Protein AF-A0A4R5KP83-F1 (afdb_monomer_lite)

Radius of gyration: 13.76 Å; chains: 1; bounding box: 24×42×23 Å

Secondary structure (DSSP, 8-state):
-PPPPEEESSS--EE---HHHHHHHHHH--S-TTSPPPEE-TTSPEEEESEEE-TTS-EEEHHHHHHHHHHHHHHHHT-

Sequence (79 aa):
MKPKPLILLTCSESEKIPLSVVRDLDRMDDGDPEVPPQFACACGGAMYPEYYKGVHGYEYRIEDRLIKKEVAEDTRVEQ

Foldseek 3Di:
DQFAWWAFPVDRDTHRDDPVVQQVVLVVDPDDNLDGDWDADPVGTITDGCWDQHPVGHIDHVVVVVVVVVVVVVVVVVD

Structure (mmCIF, N/CA/C/O backbone):
data_AF-A0A4R5KP83-F1
#
_entry.id   AF-A0A4R5KP83-F1
#
loop_
_atom_site.group_PDB
_atom_site.id
_atom_site.type_symbol
_atom_site.label_atom_id
_atom_site.label_alt_id
_atom_site.label_comp_id
_atom_site.label_asym_id
_atom_site.label_entity_id
_atom_site.label_seq_id
_atom_site.pdbx_PDB_ins_code
_atom_site.Cartn_x
_atom_site.Cartn_y
_atom_site.Cartn_z
_atom_site.occupancy
_atom_site.B_iso_or_equiv
_atom_site.auth_seq_id
_atom_site.auth_comp_id
_atom_site.auth_asym_id
_atom_site.auth_atom_id
_atom_site.pdbx_PDB_model_num
ATOM 1 N N . MET A 1 1 ? -6.387 -16.715 7.490 1.00 45.78 1 MET A N 1
ATOM 2 C CA . MET A 1 1 ? -6.630 -15.277 7.749 1.00 45.78 1 MET A CA 1
ATOM 3 C C . MET A 1 1 ? -7.746 -14.802 6.837 1.00 45.78 1 MET A C 1
ATOM 5 O O . MET A 1 1 ? -7.740 -15.176 5.672 1.00 45.78 1 MET A O 1
ATOM 9 N N . LYS A 1 2 ? -8.718 -14.045 7.355 1.00 49.69 2 LYS A N 1
ATOM 10 C CA . LYS A 1 2 ? -9.709 -13.361 6.508 1.00 49.69 2 LYS A CA 1
ATOM 11 C C . LYS A 1 2 ? -9.014 -12.170 5.824 1.00 49.69 2 LYS A C 1
ATOM 13 O O . LYS A 1 2 ? -8.174 -11.557 6.486 1.00 49.69 2 LYS A O 1
ATOM 18 N N . PRO A 1 3 ? -9.308 -11.855 4.550 1.00 57.31 3 PRO A N 1
ATOM 19 C CA . PRO A 1 3 ? -8.761 -10.660 3.913 1.00 57.31 3 PRO A CA 1
ATOM 20 C C . PRO A 1 3 ? -9.237 -9.425 4.684 1.00 57.31 3 PRO A C 1
ATOM 22 O O . PRO A 1 3 ? -10.434 -9.283 4.946 1.00 57.31 3 PRO A O 1
ATOM 25 N N . LYS A 1 4 ? -8.296 -8.575 5.101 1.00 65.31 4 LYS A N 1
ATOM 26 C CA . LYS A 1 4 ? -8.613 -7.265 5.672 1.00 65.31 4 LYS A CA 1
ATOM 27 C C . LYS A 1 4 ? -8.961 -6.293 4.536 1.00 65.31 4 LYS A C 1
ATOM 29 O O . LYS A 1 4 ? -8.358 -6.407 3.469 1.00 65.31 4 LYS A O 1
ATOM 34 N N . PRO A 1 5 ? -9.931 -5.386 4.734 1.00 69.31 5 PRO A N 1
ATOM 35 C CA . PRO A 1 5 ? -10.290 -4.401 3.720 1.00 69.31 5 PRO A CA 1
ATOM 36 C C . PRO A 1 5 ? -9.140 -3.412 3.486 1.00 69.31 5 PRO A C 1
ATOM 38 O O . PRO A 1 5 ? -8.338 -3.160 4.389 1.00 69.31 5 PRO A O 1
ATOM 41 N N . LEU A 1 6 ? -9.069 -2.849 2.278 1.00 75.19 6 LEU A N 1
ATOM 42 C CA . LEU A 1 6 ? -8.257 -1.661 2.034 1.00 75.19 6 LEU A CA 1
ATOM 43 C C . LEU A 1 6 ? -9.043 -0.433 2.472 1.00 75.19 6 LEU A C 1
ATOM 45 O O . LEU A 1 6 ? -10.263 -0.379 2.308 1.00 75.19 6 LEU A O 1
ATOM 49 N N . ILE A 1 7 ? -8.333 0.546 3.015 1.00 74.94 7 ILE A N 1
ATOM 50 C CA . ILE A 1 7 ? -8.905 1.770 3.567 1.00 74.94 7 ILE A CA 1
ATOM 51 C C . ILE A 1 7 ? -8.263 2.958 2.859 1.00 74.94 7 ILE A C 1
ATOM 53 O O . ILE A 1 7 ? -7.051 2.978 2.608 1.00 74.94 7 ILE A O 1
ATOM 57 N N . LEU A 1 8 ? -9.080 3.953 2.522 1.00 75.12 8 LEU A N 1
ATOM 58 C CA . LEU A 1 8 ? -8.578 5.254 2.116 1.00 75.12 8 LEU A CA 1
ATOM 59 C C . LEU A 1 8 ? -8.367 6.145 3.346 1.00 75.12 8 LEU A C 1
ATOM 61 O O . LEU A 1 8 ? -9.164 6.154 4.272 1.00 75.12 8 LEU A O 1
ATOM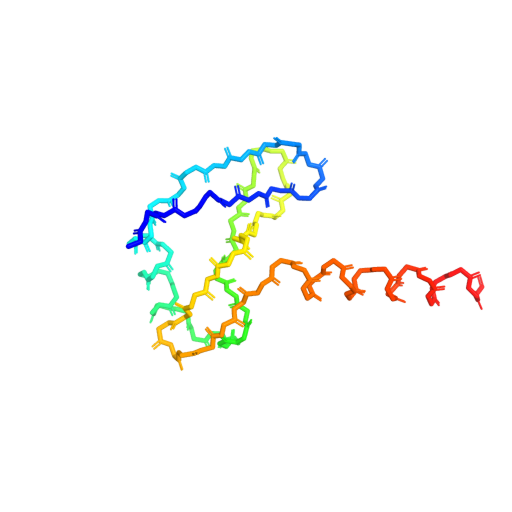 65 N N . LEU A 1 9 ? -7.292 6.932 3.350 1.00 69.81 9 LEU A N 1
ATOM 66 C CA . LEU A 1 9 ? -7.012 7.870 4.446 1.00 69.81 9 LEU A CA 1
ATOM 67 C C . LEU A 1 9 ? -7.806 9.184 4.344 1.00 69.81 9 LEU A C 1
ATOM 69 O O . LEU A 1 9 ? -7.952 9.890 5.332 1.00 69.81 9 LEU A O 1
ATOM 73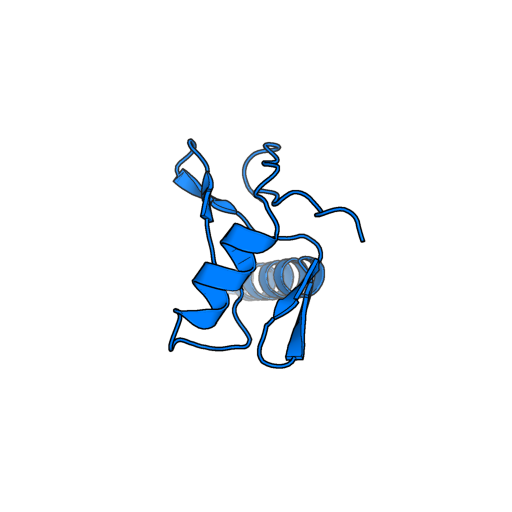 N N . THR A 1 10 ? -8.267 9.543 3.144 1.00 70.00 10 THR A N 1
ATOM 74 C CA . THR A 1 10 ? -8.948 10.814 2.845 1.00 70.00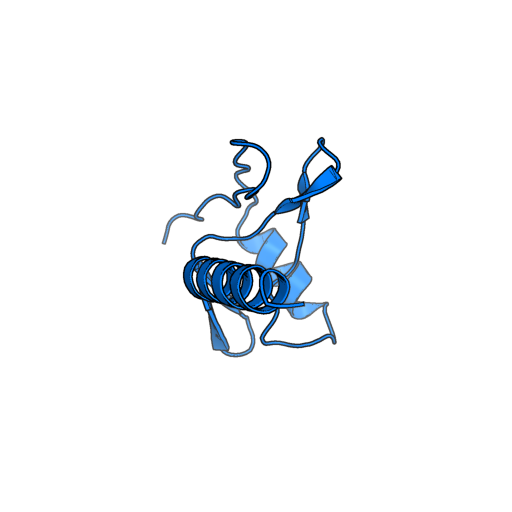 10 THR A CA 1
ATOM 75 C C . THR A 1 10 ? -10.468 10.699 2.755 1.00 70.00 10 THR A C 1
ATOM 77 O O . THR A 1 10 ? -11.154 11.703 2.910 1.00 70.00 10 THR A O 1
ATOM 80 N N . CYS A 1 11 ? -11.013 9.508 2.509 1.00 70.50 11 CYS A N 1
ATOM 81 C CA . CYS A 1 11 ? -12.439 9.234 2.655 1.00 70.50 11 CYS A CA 1
ATOM 82 C C . CYS A 1 11 ? -12.602 8.002 3.544 1.00 70.50 11 CYS A C 1
ATOM 84 O O . CYS A 1 11 ? -11.769 7.104 3.505 1.00 70.50 11 CYS A O 1
ATOM 86 N N . SER A 1 12 ? -13.670 7.936 4.334 1.00 69.88 12 SER A N 1
ATOM 87 C CA . SER A 1 12 ? -13.926 6.804 5.237 1.00 69.88 12 SER A CA 1
ATOM 88 C C . SER A 1 12 ? -14.433 5.547 4.512 1.00 69.88 12 SER A C 1
ATOM 90 O O . SER A 1 12 ? -15.091 4.708 5.124 1.00 69.88 12 SER A O 1
ATOM 92 N N . GLU A 1 13 ? -14.164 5.421 3.210 1.00 75.19 13 GLU A N 1
ATOM 93 C CA . GLU A 1 13 ? -14.553 4.256 2.424 1.00 75.19 13 GLU A CA 1
ATOM 94 C C . GLU A 1 13 ? -13.551 3.124 2.631 1.00 75.19 13 GLU A C 1
ATOM 96 O O . GLU A 1 13 ? -12.328 3.312 2.662 1.00 75.19 13 GLU A O 1
ATOM 101 N N . SER A 1 14 ? -14.097 1.918 2.745 1.00 79.44 14 SER A N 1
ATOM 102 C CA . SER A 1 14 ? -13.316 0.693 2.813 1.00 79.44 14 SER A CA 1
ATOM 103 C C . SER A 1 14 ? -13.825 -0.281 1.767 1.00 79.44 14 SER A C 1
ATOM 105 O O . SER A 1 14 ? -15.034 -0.461 1.608 1.00 79.44 14 SER A O 1
ATOM 107 N N . GLU A 1 15 ? -12.904 -0.928 1.063 1.00 79.25 15 GLU A N 1
ATOM 108 C CA . GLU A 1 15 ? -13.248 -1.885 0.022 1.00 79.25 15 GLU A CA 1
ATOM 109 C C . GLU A 1 15 ? -12.664 -3.255 0.346 1.00 79.25 15 GLU A C 1
ATOM 111 O O . GLU A 1 15 ? -11.505 -3.414 0.744 1.00 79.25 15 GLU A O 1
ATOM 116 N N . LYS A 1 16 ? -13.500 -4.280 0.182 1.00 82.94 16 LYS A N 1
ATOM 117 C CA . LYS A 1 16 ? -13.105 -5.673 0.374 1.00 82.94 16 LYS A CA 1
ATOM 118 C C . LYS A 1 16 ? -12.518 -6.209 -0.922 1.00 82.94 16 LYS A C 1
ATOM 120 O O . LYS A 1 16 ? -13.175 -6.958 -1.640 1.00 82.94 16 LYS A O 1
ATOM 125 N N . ILE A 1 17 ? -11.272 -5.848 -1.195 1.00 83.44 17 ILE A N 1
ATOM 126 C CA . ILE A 1 17 ? -10.544 -6.413 -2.330 1.00 83.44 17 ILE A CA 1
ATOM 127 C C . ILE A 1 17 ? -10.086 -7.833 -1.964 1.00 83.44 17 ILE A C 1
ATOM 129 O O . ILE A 1 17 ? -9.507 -8.040 -0.890 1.00 83.44 17 ILE A O 1
ATOM 133 N N . PRO A 1 18 ? -10.347 -8.843 -2.812 1.00 87.12 18 PRO A N 1
ATOM 134 C CA . PRO A 1 18 ? -9.884 -10.199 -2.556 1.00 87.12 18 PRO A CA 1
ATOM 135 C C . PRO A 1 18 ? -8.357 -10.261 -2.450 1.00 87.12 18 PRO A C 1
ATOM 137 O O . PRO A 1 18 ? -7.643 -9.735 -3.300 1.00 87.12 18 PRO A O 1
ATOM 140 N N . LEU A 1 19 ? -7.846 -10.987 -1.451 1.00 85.50 19 LEU A N 1
ATOM 141 C CA . LEU A 1 19 ? -6.400 -11.156 -1.257 1.00 85.50 19 LEU A CA 1
ATOM 142 C C . LEU A 1 19 ? -5.707 -11.768 -2.484 1.00 85.50 19 LEU A C 1
ATOM 144 O O . LEU A 1 19 ? -4.549 -11.459 -2.736 1.00 85.50 19 LEU A O 1
ATOM 148 N N . SER A 1 20 ? -6.393 -12.627 -3.244 1.00 89.12 20 SER A N 1
ATOM 149 C CA . SER A 1 20 ? -5.849 -13.193 -4.484 1.00 89.12 20 SER A CA 1
ATOM 150 C C . SER A 1 20 ? -5.511 -12.107 -5.502 1.00 89.12 20 SER A C 1
ATOM 152 O O . SER A 1 20 ? -4.414 -12.122 -6.036 1.00 89.12 20 SER A O 1
ATOM 154 N N . VAL A 1 21 ? -6.395 -11.120 -5.681 1.00 89.38 21 VAL A N 1
ATOM 155 C CA . VAL A 1 21 ? -6.175 -9.989 -6.595 1.00 89.38 21 VAL A CA 1
ATOM 156 C C . VAL A 1 21 ? -4.952 -9.185 -6.162 1.00 89.38 21 VAL A C 1
ATOM 158 O O . VAL A 1 21 ? -4.087 -8.905 -6.983 1.00 89.38 21 VAL A O 1
ATOM 161 N N . VAL A 1 22 ? -4.837 -8.876 -4.865 1.00 89.00 22 VAL A N 1
ATOM 162 C CA . VAL A 1 22 ? -3.671 -8.155 -4.325 1.00 89.00 22 VAL A CA 1
ATOM 163 C C . VAL A 1 22 ? -2.377 -8.935 -4.582 1.00 89.00 22 VAL A C 1
ATOM 165 O O . VAL A 1 22 ? -1.399 -8.360 -5.040 1.00 89.00 22 VAL A O 1
ATOM 168 N N . ARG A 1 23 ? -2.373 -10.251 -4.343 1.00 90.19 23 ARG A N 1
ATOM 169 C CA . ARG A 1 23 ? -1.181 -11.095 -4.531 1.00 90.19 23 ARG A CA 1
ATOM 170 C C . ARG A 1 23 ? -0.798 -11.306 -5.989 1.00 90.19 23 ARG A C 1
ATOM 172 O O . ARG A 1 23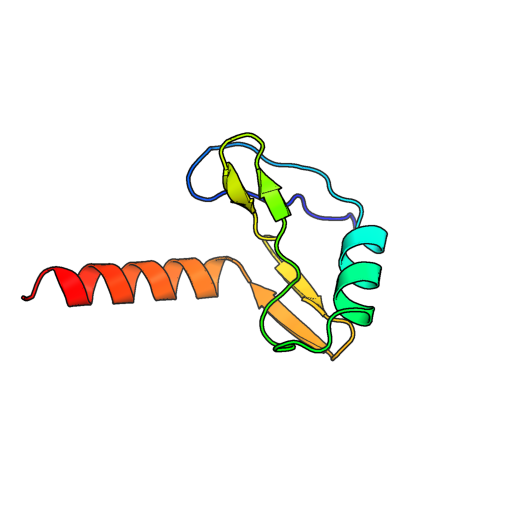 ? 0.381 -11.491 -6.275 1.00 90.19 23 ARG A O 1
ATOM 179 N N . ASP A 1 24 ? -1.774 -11.362 -6.885 1.00 92.69 24 ASP A N 1
ATOM 180 C CA . ASP A 1 24 ? -1.503 -11.524 -8.310 1.00 92.69 24 ASP A CA 1
ATOM 181 C C . ASP A 1 24 ? -0.905 -10.240 -8.889 1.00 92.69 24 ASP A C 1
ATOM 183 O O . ASP A 1 24 ? 0.060 -10.328 -9.642 1.00 92.69 24 ASP A O 1
ATOM 187 N N . LEU A 1 25 ? -1.385 -9.068 -8.452 1.00 91.50 25 LEU A N 1
ATOM 188 C CA . LEU A 1 25 ? -0.773 -7.780 -8.786 1.00 91.50 25 LEU A CA 1
ATOM 189 C C . LEU A 1 25 ? 0.645 -7.654 -8.217 1.00 91.50 25 LEU A C 1
ATOM 191 O O . LEU A 1 25 ? 1.547 -7.304 -8.960 1.00 91.50 25 LEU A O 1
ATOM 195 N N . ASP A 1 26 ? 0.859 -8.019 -6.952 1.00 91.62 26 ASP A N 1
ATOM 196 C CA . ASP A 1 26 ? 2.183 -8.019 -6.305 1.00 91.62 26 ASP A CA 1
ATOM 197 C C . ASP A 1 26 ? 3.190 -8.940 -7.018 1.00 91.62 26 ASP A C 1
ATOM 199 O O . ASP A 1 26 ? 4.362 -8.625 -7.133 1.00 91.62 26 ASP A O 1
ATOM 203 N N . ARG A 1 27 ? 2.740 -10.079 -7.562 1.00 92.31 27 ARG A N 1
ATOM 204 C CA . ARG A 1 27 ? 3.609 -10.980 -8.342 1.00 92.31 27 ARG A CA 1
ATOM 205 C C . ARG A 1 27 ? 3.960 -10.421 -9.724 1.00 92.31 27 ARG A C 1
ATOM 207 O O . ARG A 1 27 ? 4.956 -10.837 -10.307 1.00 92.31 27 ARG A O 1
ATOM 214 N N . MET A 1 28 ? 3.087 -9.592 -10.282 1.00 92.00 28 MET A N 1
ATOM 215 C CA . MET A 1 28 ? 3.259 -8.994 -11.604 1.00 92.00 28 MET A CA 1
ATOM 216 C C . MET A 1 28 ? 3.982 -7.646 -11.560 1.00 92.00 28 MET A C 1
ATOM 218 O O . MET A 1 28 ? 4.323 -7.122 -12.618 1.00 92.00 28 MET A O 1
ATOM 222 N N . ASP A 1 29 ? 4.154 -7.071 -10.372 1.00 87.94 29 ASP A N 1
ATOM 223 C CA . ASP A 1 29 ? 4.811 -5.789 -10.178 1.00 87.94 29 ASP A CA 1
ATOM 224 C C . ASP A 1 29 ? 6.323 -5.994 -10.026 1.00 87.94 29 ASP A C 1
ATOM 226 O O . ASP A 1 29 ? 6.789 -6.593 -9.061 1.00 87.94 29 ASP A O 1
ATOM 230 N N . ASP A 1 30 ? 7.091 -5.482 -10.988 1.00 88.44 30 ASP A N 1
ATOM 231 C CA . ASP A 1 30 ? 8.560 -5.442 -10.934 1.00 88.44 30 ASP A CA 1
ATOM 232 C C . ASP A 1 30 ? 9.078 -4.172 -10.210 1.00 88.44 30 ASP A C 1
ATOM 234 O O . ASP A 1 30 ? 10.249 -3.804 -10.332 1.00 88.44 30 ASP A O 1
ATOM 238 N N . GLY A 1 31 ? 8.192 -3.452 -9.510 1.00 88.75 31 GLY A N 1
ATOM 239 C CA . GLY A 1 31 ? 8.483 -2.246 -8.739 1.00 88.75 31 GLY A CA 1
ATOM 240 C C . GLY A 1 31 ? 9.193 -2.485 -7.400 1.00 88.75 31 GLY A C 1
ATOM 241 O O . GLY A 1 31 ? 9.887 -3.477 -7.184 1.00 88.75 31 GLY A O 1
ATOM 242 N N . ASP A 1 32 ? 9.053 -1.517 -6.489 1.00 87.88 32 ASP A N 1
ATOM 243 C CA . ASP A 1 32 ? 9.630 -1.586 -5.142 1.00 87.88 32 ASP A CA 1
ATOM 244 C C . ASP A 1 32 ? 8.851 -2.593 -4.269 1.00 87.88 32 ASP A C 1
ATOM 246 O O . ASP A 1 32 ? 7.685 -2.337 -3.957 1.00 87.88 32 ASP A O 1
ATOM 250 N N . PRO A 1 33 ? 9.469 -3.702 -3.821 1.00 87.31 33 PRO A N 1
ATOM 251 C CA . PRO A 1 33 ? 8.787 -4.744 -3.056 1.00 87.31 33 PRO A CA 1
ATOM 252 C C . PRO A 1 33 ? 8.390 -4.314 -1.632 1.00 87.31 33 PRO A C 1
ATOM 254 O O . PRO A 1 33 ? 7.649 -5.038 -0.961 1.00 87.31 33 PRO A O 1
ATOM 257 N N . GLU A 1 34 ? 8.869 -3.162 -1.143 1.00 87.75 34 GLU A N 1
ATOM 258 C CA . GLU A 1 34 ? 8.416 -2.568 0.123 1.00 87.75 34 GLU A CA 1
ATOM 259 C C . GLU A 1 34 ? 7.093 -1.797 -0.027 1.00 87.75 34 GLU A C 1
ATOM 261 O O . GLU A 1 34 ? 6.426 -1.485 0.969 1.00 87.75 34 GLU A O 1
ATOM 266 N N . VAL A 1 35 ? 6.687 -1.498 -1.263 1.00 86.38 35 VAL A N 1
ATOM 267 C CA . VAL A 1 35 ? 5.450 -0.783 -1.568 1.00 86.38 35 VAL A CA 1
ATOM 268 C C . VAL A 1 35 ? 4.389 -1.793 -2.008 1.00 86.38 35 VAL A C 1
ATOM 270 O O . VAL A 1 35 ? 4.526 -2.414 -3.055 1.00 86.38 35 VAL A O 1
ATOM 273 N N . PRO A 1 36 ? 3.291 -1.967 -1.251 1.00 88.19 36 PRO A N 1
ATOM 274 C CA . PRO A 1 36 ? 2.235 -2.879 -1.663 1.00 88.19 36 PRO A CA 1
ATOM 275 C C . PRO A 1 36 ? 1.490 -2.330 -2.892 1.00 88.19 36 PRO A C 1
ATOM 277 O O . PRO A 1 36 ? 1.431 -1.106 -3.075 1.00 88.19 36 PRO A O 1
ATOM 280 N N . PRO A 1 37 ? 0.803 -3.196 -3.660 1.00 88.44 37 PRO A N 1
ATOM 281 C CA . PRO A 1 37 ? -0.091 -2.760 -4.724 1.00 88.44 37 PRO A CA 1
ATOM 282 C C . PRO A 1 37 ? -1.097 -1.710 -4.240 1.00 88.44 37 PRO A C 1
ATOM 284 O O . PRO A 1 37 ? -1.759 -1.878 -3.209 1.00 88.44 37 PRO A O 1
ATOM 287 N N . GLN A 1 38 ? -1.214 -0.622 -5.000 1.00 85.69 38 GLN A N 1
ATOM 288 C CA . GLN A 1 38 ? -2.088 0.508 -4.687 1.00 85.69 38 GLN A CA 1
ATOM 289 C C . GLN A 1 38 ? -3.363 0.444 -5.525 1.00 85.69 38 GLN A C 1
ATOM 291 O O . GLN A 1 38 ? -3.324 0.150 -6.718 1.00 85.69 38 GLN A O 1
ATOM 296 N N . PHE A 1 39 ? -4.496 0.770 -4.908 1.00 86.88 39 PHE A N 1
ATOM 297 C CA . PHE A 1 39 ? -5.795 0.809 -5.577 1.00 86.88 39 PHE A CA 1
ATOM 298 C C . PHE A 1 39 ? -6.350 2.227 -5.554 1.00 86.88 39 PHE A C 1
ATOM 300 O O . PHE A 1 39 ? -6.067 2.990 -4.634 1.00 86.88 39 PHE A O 1
ATOM 307 N N . ALA A 1 40 ? -7.142 2.596 -6.554 1.00 86.12 40 ALA A N 1
ATOM 308 C CA . ALA A 1 40 ? -7.819 3.886 -6.575 1.00 86.12 40 ALA A CA 1
ATOM 309 C C . ALA A 1 40 ? -9.235 3.749 -6.002 1.00 86.12 40 ALA A C 1
ATOM 311 O O . ALA A 1 40 ? -10.027 2.941 -6.479 1.00 86.12 40 ALA A O 1
ATOM 312 N N . CYS A 1 41 ? -9.561 4.577 -5.012 1.00 83.69 41 CYS A N 1
ATOM 313 C CA . CYS A 1 41 ? -10.935 4.828 -4.590 1.00 83.69 41 CYS A CA 1
ATOM 314 C C . CYS A 1 41 ? -11.708 5.516 -5.722 1.00 83.69 41 CYS A C 1
ATOM 316 O O . CYS A 1 41 ? -11.140 6.319 -6.465 1.00 83.69 41 CYS A O 1
ATOM 318 N N . ALA A 1 42 ? -13.029 5.325 -5.781 1.00 80.94 42 ALA A N 1
ATOM 319 C CA . ALA A 1 42 ? -13.917 6.072 -6.685 1.00 80.94 42 ALA A CA 1
ATOM 320 C C . ALA A 1 42 ? -13.805 7.606 -6.533 1.00 80.94 42 ALA A C 1
ATOM 322 O O . ALA A 1 42 ? -14.056 8.363 -7.463 1.00 80.94 42 ALA A O 1
ATOM 323 N N . CYS A 1 43 ? -13.388 8.060 -5.357 1.00 83.00 43 CYS A N 1
ATOM 324 C CA . CYS A 1 43 ? -13.107 9.446 -5.022 1.00 83.00 43 CYS A CA 1
ATOM 325 C C . CYS A 1 43 ? -11.745 9.966 -5.530 1.00 83.00 43 CYS A C 1
ATOM 327 O O . CYS A 1 43 ? -11.412 11.125 -5.302 1.00 83.00 43 CYS A O 1
ATOM 329 N N . GLY A 1 44 ? -10.937 9.121 -6.179 1.00 81.62 44 GLY A N 1
ATOM 330 C CA . GLY A 1 44 ? -9.632 9.471 -6.749 1.00 81.62 44 GLY A CA 1
ATOM 331 C C . GLY A 1 44 ? -8.444 9.373 -5.787 1.00 81.62 44 GLY A C 1
ATOM 332 O O . GLY A 1 44 ? -7.311 9.609 -6.198 1.00 81.62 44 GLY A O 1
ATOM 333 N N . GLY A 1 45 ? -8.664 9.020 -4.517 1.00 84.38 45 GLY A N 1
ATOM 334 C CA . GLY A 1 45 ? -7.577 8.794 -3.561 1.00 84.38 45 GLY A CA 1
ATOM 335 C C . GLY A 1 45 ? -7.011 7.373 -3.621 1.00 84.38 45 GLY A C 1
ATOM 336 O O . GLY A 1 45 ? -7.700 6.434 -4.013 1.00 84.38 45 GLY A O 1
ATOM 337 N N . ALA A 1 46 ? -5.758 7.203 -3.202 1.00 85.75 46 ALA A N 1
ATOM 338 C CA . ALA A 1 46 ? -5.107 5.895 -3.167 1.00 85.75 46 ALA A CA 1
ATOM 339 C C . ALA A 1 46 ? -5.471 5.107 -1.895 1.00 85.75 46 ALA A C 1
ATOM 341 O O . ALA A 1 46 ? -5.375 5.627 -0.786 1.00 85.75 46 ALA A O 1
ATOM 342 N N . MET A 1 47 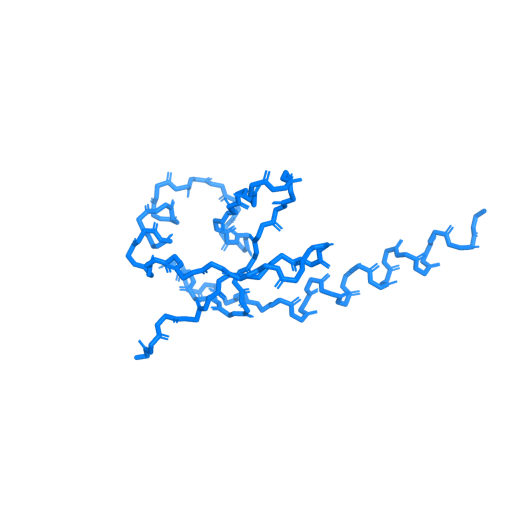? -5.868 3.852 -2.042 1.00 86.19 47 MET A N 1
ATOM 343 C CA . MET A 1 47 ? -6.252 2.952 -0.959 1.00 86.19 47 MET A CA 1
ATOM 344 C C . MET A 1 47 ? -5.091 2.055 -0.554 1.00 86.19 47 MET A C 1
ATOM 346 O O . MET A 1 47 ? -4.322 1.595 -1.400 1.00 86.19 47 MET A O 1
ATOM 350 N N . TYR A 1 48 ? -5.004 1.781 0.747 1.00 85.38 48 TYR A N 1
ATOM 351 C CA . TYR A 1 48 ? -3.911 1.018 1.340 1.00 85.38 48 TYR A CA 1
ATOM 352 C C . TYR A 1 48 ? -4.465 -0.096 2.229 1.00 85.38 48 TYR A C 1
ATOM 354 O O . TYR A 1 48 ? -5.475 0.107 2.909 1.00 85.38 48 TYR A O 1
ATOM 362 N N . PRO A 1 49 ? -3.839 -1.283 2.246 1.00 84.88 49 PRO A N 1
ATOM 363 C CA . PRO A 1 49 ? -4.214 -2.329 3.188 1.00 84.88 49 PRO A CA 1
ATOM 364 C C . PRO A 1 49 ? -3.790 -1.938 4.610 1.00 84.88 49 PRO A C 1
ATOM 366 O O . PRO A 1 49 ? -2.721 -1.371 4.800 1.00 84.88 49 PRO A O 1
ATOM 369 N N . GLU A 1 50 ? -4.567 -2.289 5.638 1.00 84.31 50 GLU A N 1
ATOM 370 C CA . GLU A 1 50 ? -4.103 -2.102 7.027 1.00 84.31 50 GLU A CA 1
ATOM 371 C C . GLU A 1 50 ? -2.820 -2.893 7.316 1.00 84.31 50 GLU A C 1
ATOM 373 O O . GLU A 1 50 ? -1.913 -2.413 7.993 1.00 84.31 50 GLU A O 1
ATOM 378 N N . TYR A 1 51 ? -2.780 -4.129 6.815 1.00 87.06 51 TYR A N 1
ATOM 379 C CA . TYR A 1 51 ? -1.648 -5.039 6.903 1.00 87.06 51 TYR A CA 1
ATOM 380 C C . TYR A 1 51 ? -1.606 -5.919 5.659 1.00 87.06 51 TYR A C 1
ATOM 382 O O . TYR A 1 51 ? -2.623 -6.511 5.283 1.00 87.06 51 TYR A O 1
ATOM 390 N N . TYR A 1 52 ? -0.427 -6.053 5.065 1.00 89.50 52 TYR A N 1
ATOM 391 C CA . TYR A 1 52 ? -0.190 -6.954 3.946 1.00 89.50 52 TYR A CA 1
ATOM 392 C C . TYR A 1 52 ? 1.204 -7.564 4.050 1.00 89.50 52 TYR A C 1
ATOM 394 O O . TYR A 1 52 ? 2.159 -6.874 4.385 1.00 89.50 52 TYR A O 1
ATOM 402 N N . LYS A 1 53 ? 1.315 -8.860 3.756 1.00 90.69 53 LYS A N 1
ATOM 403 C CA . LYS A 1 53 ? 2.601 -9.537 3.603 1.00 90.69 53 LYS A CA 1
ATOM 404 C C . LYS A 1 53 ? 2.784 -9.888 2.136 1.00 90.69 53 LYS A C 1
ATOM 406 O O . LYS A 1 53 ? 2.045 -10.735 1.626 1.00 90.69 53 LYS A O 1
ATOM 411 N N . GLY A 1 54 ? 3.740 -9.222 1.499 1.00 90.62 54 GLY A N 1
ATOM 412 C CA . GLY A 1 54 ? 4.046 -9.380 0.086 1.00 90.62 54 GLY A CA 1
ATOM 413 C C . GLY A 1 54 ? 4.560 -10.770 -0.257 1.00 90.62 54 GLY A C 1
ATOM 414 O O . GLY A 1 54 ? 5.036 -11.521 0.602 1.00 90.62 54 GLY A O 1
ATOM 415 N N . VAL A 1 55 ? 4.486 -11.122 -1.539 1.00 91.44 55 VAL A N 1
ATOM 416 C CA . VAL A 1 55 ? 5.000 -12.394 -2.068 1.00 91.44 55 VAL A CA 1
ATOM 417 C C . VAL A 1 55 ? 6.515 -12.521 -1.887 1.00 91.44 55 VAL A C 1
ATOM 419 O O . VAL A 1 55 ? 7.015 -13.637 -1.755 1.00 91.44 55 VAL A O 1
ATOM 422 N N . HIS A 1 56 ? 7.213 -11.388 -1.786 1.00 89.31 56 HIS A N 1
ATOM 423 C CA . HIS A 1 56 ? 8.647 -11.283 -1.512 1.00 89.31 56 HIS A CA 1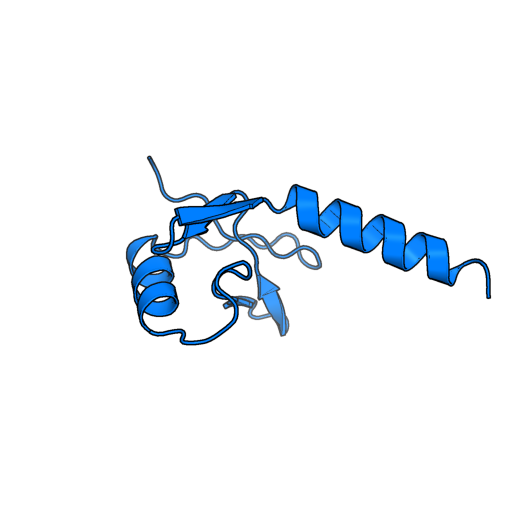
ATOM 424 C C . HIS A 1 56 ? 8.999 -11.303 -0.012 1.00 89.31 56 HIS A C 1
ATOM 426 O O . HIS A 1 56 ? 10.172 -11.274 0.347 1.00 89.31 56 HIS A O 1
ATOM 432 N N . GLY A 1 57 ? 8.002 -11.395 0.876 1.00 90.62 57 GLY A N 1
ATOM 433 C CA . GLY A 1 57 ? 8.198 -11.543 2.322 1.00 90.62 57 GLY A CA 1
ATOM 434 C C . GLY A 1 57 ? 8.199 -10.241 3.126 1.00 90.62 57 GLY A C 1
ATOM 435 O O . GLY A 1 57 ? 8.164 -10.320 4.355 1.00 90.62 57 GLY A O 1
ATOM 436 N N . TYR A 1 58 ? 8.172 -9.082 2.464 1.00 90.62 58 TYR A N 1
ATOM 437 C CA . TYR A 1 58 ? 8.037 -7.774 3.106 1.00 90.62 58 TYR A CA 1
ATOM 438 C C . TYR A 1 58 ? 6.661 -7.608 3.747 1.00 90.62 58 TYR A C 1
ATOM 440 O O . TYR A 1 58 ? 5.648 -8.080 3.225 1.00 90.62 58 TYR A O 1
ATOM 448 N N . GLU A 1 59 ? 6.629 -6.947 4.899 1.00 91.44 59 GLU A N 1
ATOM 449 C CA . GLU A 1 59 ? 5.397 -6.668 5.626 1.00 91.44 59 GLU A CA 1
ATOM 450 C C . GLU A 1 59 ? 5.112 -5.174 5.596 1.00 91.44 59 GLU A C 1
ATOM 452 O O . GLU A 1 59 ? 5.946 -4.361 5.977 1.00 91.44 59 GLU A O 1
ATOM 457 N N . TYR A 1 60 ? 3.908 -4.834 5.159 1.00 87.88 60 TYR A N 1
ATOM 458 C CA . TYR A 1 60 ? 3.396 -3.480 5.119 1.00 87.88 60 TYR A CA 1
ATOM 459 C C . TYR A 1 60 ? 2.374 -3.277 6.232 1.00 87.88 60 TYR A C 1
ATOM 461 O O . TYR A 1 60 ? 1.476 -4.110 6.410 1.00 87.88 60 TYR A O 1
ATOM 469 N N . ARG A 1 61 ? 2.465 -2.143 6.933 1.00 89.50 61 ARG A N 1
ATOM 470 C CA . ARG A 1 61 ? 1.456 -1.667 7.884 1.00 89.50 61 ARG A CA 1
ATOM 471 C C . ARG A 1 61 ? 1.076 -0.235 7.555 1.00 89.50 61 ARG A C 1
ATOM 473 O O . ARG A 1 61 ? 1.928 0.608 7.288 1.00 89.50 61 ARG A O 1
ATOM 480 N N . ILE A 1 62 ? -0.218 0.061 7.625 1.00 85.38 62 ILE A N 1
ATOM 481 C CA . ILE A 1 62 ? -0.708 1.422 7.374 1.00 85.38 62 ILE A CA 1
ATOM 482 C C . ILE A 1 62 ? -0.178 2.432 8.405 1.00 85.38 62 ILE A C 1
ATOM 484 O O . ILE A 1 62 ? 0.029 3.597 8.073 1.00 85.38 62 ILE A O 1
ATOM 488 N N . GLU A 1 63 ? 0.105 1.972 9.626 1.00 86.00 63 GLU A N 1
ATOM 489 C CA . GLU A 1 63 ? 0.695 2.756 10.719 1.00 86.00 63 GLU A CA 1
ATOM 490 C C . GLU A 1 63 ? 2.037 3.379 10.310 1.00 86.00 63 GLU A C 1
ATOM 492 O O . GLU A 1 63 ? 2.226 4.582 10.480 1.00 86.00 63 GLU A O 1
ATOM 497 N N . ASP A 1 64 ? 2.916 2.612 9.654 1.00 83.31 64 ASP A N 1
ATOM 498 C CA . ASP A 1 64 ? 4.222 3.097 9.183 1.00 83.31 64 ASP A CA 1
ATOM 499 C C . ASP A 1 64 ? 4.074 4.275 8.214 1.00 83.31 64 ASP A C 1
ATOM 501 O O . ASP A 1 64 ? 4.915 5.173 8.142 1.00 83.31 64 ASP A O 1
ATOM 505 N N . ARG A 1 65 ? 2.978 4.290 7.452 1.00 79.81 65 ARG A N 1
ATOM 506 C CA . ARG A 1 65 ? 2.677 5.355 6.501 1.00 79.81 65 ARG A CA 1
ATOM 507 C C . ARG A 1 65 ? 2.037 6.574 7.152 1.00 79.81 65 ARG A C 1
ATOM 509 O O . ARG A 1 65 ? 2.302 7.689 6.708 1.00 79.81 65 ARG A O 1
ATOM 516 N N . LEU A 1 66 ? 1.199 6.370 8.163 1.00 80.31 66 LEU A N 1
ATOM 517 C CA . LEU A 1 66 ? 0.611 7.457 8.945 1.00 80.31 66 LEU A CA 1
ATOM 518 C C . LEU A 1 66 ? 1.698 8.220 9.708 1.00 80.31 66 LEU A C 1
ATOM 520 O O . LEU A 1 66 ? 1.754 9.439 9.599 1.00 80.31 66 LEU A O 1
ATOM 524 N N . ILE A 1 67 ? 2.642 7.503 10.321 1.00 76.88 67 ILE A N 1
ATOM 525 C CA . ILE A 1 67 ? 3.806 8.100 10.992 1.00 76.88 67 ILE A CA 1
ATOM 526 C C . ILE A 1 67 ? 4.645 8.915 9.998 1.00 76.88 67 ILE A C 1
ATOM 528 O O . ILE A 1 67 ? 4.988 10.064 10.258 1.00 76.88 67 ILE A O 1
ATOM 532 N N . LYS A 1 68 ? 4.937 8.362 8.811 1.00 70.25 68 LYS A N 1
ATOM 533 C CA . LYS A 1 68 ? 5.673 9.095 7.762 1.00 70.25 68 LYS A CA 1
ATOM 534 C C . LYS A 1 68 ? 4.950 10.371 7.313 1.00 70.25 68 LYS A C 1
ATOM 536 O O . LYS A 1 68 ? 5.620 11.342 6.973 1.00 70.25 68 LYS A O 1
ATOM 541 N N . LYS A 1 69 ? 3.611 10.378 7.293 1.00 65.81 69 LYS A N 1
ATOM 542 C CA . LYS A 1 69 ? 2.826 11.583 6.985 1.00 65.81 69 LYS A CA 1
ATOM 543 C C . LYS A 1 69 ? 2.933 12.628 8.088 1.00 65.81 69 LYS A C 1
ATOM 545 O O . LYS A 1 69 ? 3.213 13.769 7.756 1.00 65.81 69 LYS A O 1
ATOM 550 N N . GLU A 1 70 ? 2.775 12.242 9.352 1.00 65.44 70 GLU A N 1
ATOM 551 C CA . GLU A 1 70 ? 2.903 13.162 10.491 1.00 65.44 70 GLU A CA 1
ATOM 552 C C . GLU A 1 70 ? 4.275 13.841 10.498 1.00 65.44 70 GLU A C 1
ATOM 554 O O . GLU A 1 70 ? 4.357 15.062 10.565 1.00 65.44 70 GLU A O 1
ATOM 559 N N . VAL A 1 71 ? 5.351 13.074 10.297 1.00 70.19 71 VAL A N 1
ATOM 560 C CA . VAL A 1 71 ? 6.718 13.619 10.227 1.00 70.19 71 VAL A CA 1
ATOM 561 C C . VAL A 1 71 ? 6.903 14.556 9.023 1.00 70.19 71 VAL A C 1
ATOM 563 O O . VAL A 1 71 ? 7.556 15.595 9.132 1.00 70.19 71 VAL A O 1
ATOM 566 N N . ALA A 1 72 ? 6.337 14.216 7.861 1.00 65.94 72 ALA A N 1
ATOM 567 C CA . ALA A 1 72 ? 6.421 15.048 6.656 1.00 65.94 72 ALA A CA 1
ATOM 568 C C . ALA A 1 72 ? 5.575 16.335 6.737 1.00 65.94 72 ALA A C 1
ATOM 570 O O . ALA A 1 72 ? 5.864 17.308 6.040 1.00 65.94 72 ALA A O 1
ATOM 571 N N . GLU A 1 73 ? 4.513 16.329 7.540 1.00 64.06 73 GLU A N 1
ATOM 572 C CA . GLU A 1 73 ? 3.643 17.482 7.772 1.00 64.06 73 GLU A CA 1
ATOM 573 C C . GLU A 1 73 ? 4.245 18.409 8.837 1.00 64.06 73 GLU A C 1
ATOM 575 O O . GLU A 1 73 ? 4.298 19.615 8.621 1.00 64.06 73 GLU A O 1
ATOM 580 N N . ASP A 1 74 ? 4.825 17.846 9.901 1.00 59.47 74 ASP A N 1
ATOM 581 C CA . ASP A 1 74 ? 5.551 18.568 10.956 1.00 59.47 74 ASP A CA 1
ATOM 582 C C . ASP A 1 74 ? 6.768 19.331 10.395 1.00 59.47 74 ASP A C 1
ATOM 584 O O . ASP A 1 74 ? 6.901 20.542 10.568 1.00 59.47 74 ASP A O 1
ATOM 588 N N . THR A 1 75 ? 7.572 18.672 9.552 1.00 60.62 75 THR A N 1
ATOM 589 C CA . THR A 1 75 ? 8.721 19.293 8.855 1.00 60.62 75 THR A CA 1
ATOM 590 C C . THR A 1 75 ? 8.348 20.371 7.825 1.00 60.62 75 THR A C 1
ATOM 592 O O . THR A 1 75 ? 9.220 21.094 7.335 1.00 60.62 75 THR A O 1
ATOM 595 N N . ARG A 1 76 ? 7.063 20.507 7.475 1.00 58.44 76 ARG A N 1
ATOM 596 C CA . ARG A 1 76 ? 6.549 21.556 6.579 1.00 58.44 76 ARG A CA 1
ATOM 597 C C . ARG A 1 76 ? 6.043 22.797 7.313 1.00 58.44 76 ARG A C 1
ATOM 599 O O . ARG A 1 76 ? 5.849 23.811 6.651 1.00 58.44 76 ARG A O 1
ATOM 606 N N . VAL A 1 77 ? 5.826 22.730 8.629 1.00 56.53 77 VAL A N 1
ATOM 607 C CA . VAL A 1 77 ? 5.382 23.875 9.449 1.00 56.53 77 VAL A CA 1
ATOM 608 C C . VAL A 1 77 ? 6.562 24.769 9.863 1.00 56.53 77 VAL A C 1
ATOM 610 O O . VAL A 1 77 ? 6.362 25.940 10.172 1.00 56.53 77 VAL A O 1
ATOM 613 N N . GLU A 1 78 ? 7.797 24.266 9.796 1.00 53.97 78 GLU A N 1
ATOM 614 C CA . GLU A 1 78 ? 9.018 25.025 10.114 1.00 53.97 78 GLU A CA 1
ATOM 615 C C . GLU A 1 78 ? 9.682 25.731 8.903 1.00 53.97 78 GLU A C 1
ATOM 617 O O . GLU A 1 78 ? 10.885 26.000 8.942 1.00 53.97 78 GLU A O 1
ATOM 622 N N . GLN A 1 79 ? 8.943 26.046 7.826 1.00 43.16 79 GLN A N 1
ATOM 623 C CA . GLN A 1 79 ? 9.456 26.809 6.666 1.00 43.16 79 GLN A CA 1
ATOM 624 C C . GLN A 1 79 ? 8.652 28.074 6.365 1.00 43.16 79 GLN A C 1
ATOM 626 O O . GLN A 1 79 ? 7.406 27.988 6.296 1.00 43.16 79 GLN A O 1
#

Organism: NCBI:txid2547395

pLDDT: mean 79.59, std 12.09, range [43.16, 92.69]